Protein AF-A0A1R3JFU5-F1 (afdb_monomer)

Foldseek 3Di:
DDPPPCDPVNVCVVDVVSVVVVVVVVVVVVVVVVVVVVVLVCLQQVHDPVCVVVVVPVPHRDPRGPGRVVSNCCVPPNDDDPDPDDPVVVVCPPCVVVVVVVPPD

Organism: Corchorus capsularis (NCBI:txid210143)

Sequence (105 aa):
MLETGIGLFGMLRNCPETLALTLFSFAAIWFLGGLVMFHSYLIAVNQTAYENFRYRYQSSPNPYDKGIISNIKEVLFAPLPPSRVDFRAEMMIPRWNMEDDHIRV

Structure (mmCIF, N/CA/C/O backbone):
data_AF-A0A1R3JFU5-F1
#
_entry.id   AF-A0A1R3JFU5-F1
#
loop_
_atom_site.group_PDB
_atom_site.id
_atom_site.type_symbol
_atom_site.label_atom_id
_atom_site.label_alt_id
_atom_site.label_comp_id
_atom_site.label_asym_id
_atom_site.label_entity_id
_atom_site.label_seq_id
_atom_site.pdbx_PDB_ins_code
_atom_site.Cartn_x
_atom_site.Cartn_y
_atom_site.Cartn_z
_atom_site.occupancy
_atom_site.B_iso_or_equiv
_atom_site.auth_seq_id
_atom_site.auth_comp_id
_atom_site.auth_asym_id
_atom_site.auth_atom_id
_atom_site.pdbx_PDB_model_num
ATOM 1 N N . MET A 1 1 ? 42.524 -3.533 -13.089 1.00 37.38 1 MET A N 1
ATOM 2 C CA . MET A 1 1 ? 41.737 -2.330 -12.754 1.00 37.38 1 MET A CA 1
ATOM 3 C C . MET A 1 1 ? 40.633 -2.224 -13.788 1.00 37.38 1 MET A C 1
ATOM 5 O O . MET A 1 1 ? 40.942 -2.027 -14.952 1.00 37.38 1 MET A O 1
ATOM 9 N N . LEU A 1 2 ? 39.388 -2.497 -13.400 1.00 45.22 2 LEU A N 1
ATOM 10 C CA . LEU A 1 2 ? 38.222 -2.328 -14.268 1.00 45.22 2 LEU A CA 1
ATOM 11 C C . LEU A 1 2 ? 37.933 -0.829 -14.367 1.00 45.22 2 LEU A C 1
ATOM 13 O O . LEU A 1 2 ? 37.475 -0.239 -13.393 1.00 45.22 2 LEU A O 1
ATOM 17 N N . GLU A 1 3 ? 38.216 -0.213 -15.514 1.00 51.06 3 GLU A N 1
ATOM 18 C CA . GLU A 1 3 ? 37.733 1.138 -15.807 1.00 51.06 3 GLU A CA 1
ATOM 19 C C . GLU A 1 3 ? 36.231 1.080 -16.109 1.00 51.06 3 GLU A C 1
ATOM 21 O O . GLU A 1 3 ? 35.771 1.007 -17.247 1.00 51.06 3 GLU A O 1
ATOM 26 N N . THR A 1 4 ? 35.442 1.070 -15.039 1.00 55.69 4 THR A N 1
ATOM 27 C CA . THR A 1 4 ? 33.998 1.309 -15.042 1.00 55.69 4 THR A CA 1
ATOM 28 C C . THR A 1 4 ? 33.721 2.772 -15.396 1.00 55.69 4 THR A C 1
ATOM 30 O O . THR A 1 4 ? 33.482 3.596 -14.520 1.00 55.69 4 THR A O 1
ATOM 33 N N . GLY A 1 5 ? 33.790 3.094 -16.690 1.00 62.25 5 GLY A N 1
ATOM 34 C CA . GLY A 1 5 ? 33.500 4.426 -17.248 1.00 62.25 5 GLY A CA 1
ATOM 35 C C . GLY A 1 5 ? 32.362 4.460 -18.275 1.00 62.25 5 GLY A C 1
ATOM 36 O O . GLY A 1 5 ? 32.039 5.517 -18.803 1.00 62.25 5 GLY A O 1
ATOM 37 N N . ILE A 1 6 ? 31.722 3.322 -18.553 1.00 61.25 6 ILE A N 1
ATOM 38 C CA . ILE A 1 6 ? 30.536 3.219 -19.413 1.00 61.25 6 ILE A CA 1
ATOM 39 C C . ILE A 1 6 ? 29.397 2.749 -18.514 1.00 61.25 6 ILE A C 1
ATOM 41 O O . ILE A 1 6 ? 29.239 1.560 -18.255 1.00 61.25 6 ILE A O 1
ATOM 45 N N . GLY A 1 7 ? 28.680 3.704 -17.919 1.00 68.38 7 GLY A N 1
ATOM 46 C CA . GLY A 1 7 ? 27.638 3.419 -16.932 1.00 68.38 7 GLY A CA 1
ATOM 47 C C . GLY A 1 7 ? 26.560 2.475 -17.473 1.00 68.38 7 GLY A C 1
ATOM 48 O O . GLY A 1 7 ? 26.352 2.391 -18.682 1.00 68.38 7 GLY A O 1
ATOM 49 N N . LEU A 1 8 ? 25.835 1.809 -16.570 1.00 67.56 8 LEU A N 1
ATOM 50 C CA . LEU A 1 8 ? 24.691 0.926 -16.858 1.00 67.56 8 LEU A CA 1
ATOM 51 C C . LEU A 1 8 ? 23.773 1.461 -17.980 1.00 67.56 8 LEU A C 1
ATOM 53 O O . LEU A 1 8 ? 23.344 0.714 -18.855 1.00 67.56 8 LEU A O 1
ATOM 57 N N . PHE A 1 9 ? 23.542 2.777 -17.998 1.00 69.25 9 PHE A N 1
ATOM 58 C CA . PHE A 1 9 ? 22.775 3.486 -19.024 1.00 69.25 9 PHE A CA 1
ATOM 59 C C . PHE A 1 9 ? 23.357 3.402 -20.444 1.00 69.25 9 PHE A C 1
ATOM 61 O O . PHE A 1 9 ? 22.598 3.307 -21.404 1.00 69.25 9 PHE A O 1
ATOM 68 N N . GLY A 1 10 ? 24.683 3.418 -20.602 1.00 69.00 10 GLY A N 1
ATOM 69 C CA . GLY A 1 10 ? 25.348 3.248 -21.896 1.00 69.00 10 GLY A CA 1
ATOM 70 C C . GLY A 1 10 ? 25.180 1.833 -22.448 1.00 69.00 10 GLY A C 1
ATOM 71 O O . GLY A 1 10 ? 24.924 1.665 -23.636 1.00 69.00 10 GLY A O 1
ATOM 72 N N . MET A 1 11 ? 25.226 0.824 -21.574 1.00 70.19 11 MET A N 1
ATOM 73 C CA . MET A 1 11 ? 24.981 -0.577 -21.936 1.00 70.19 11 MET A CA 1
ATOM 74 C C . MET A 1 11 ? 23.515 -0.824 -22.320 1.00 70.19 11 MET A C 1
ATOM 76 O O . MET A 1 11 ? 23.249 -1.453 -23.341 1.00 70.19 11 MET A O 1
ATOM 80 N N . LEU A 1 12 ? 22.570 -0.265 -21.554 1.00 69.44 12 LEU A N 1
ATOM 81 C CA . LEU A 1 12 ? 21.134 -0.331 -21.852 1.00 69.44 12 LEU A CA 1
ATOM 82 C C . LEU A 1 12 ? 20.781 0.340 -23.187 1.00 69.44 12 LEU A C 1
ATOM 84 O O . LEU A 1 12 ? 19.891 -0.125 -23.887 1.00 69.44 12 LEU A O 1
ATOM 88 N N . ARG A 1 13 ? 21.484 1.413 -23.571 1.00 69.31 13 ARG A N 1
ATOM 89 C CA . ARG A 1 13 ? 21.218 2.147 -24.818 1.00 69.31 13 ARG A CA 1
ATOM 90 C C . ARG A 1 13 ? 21.661 1.398 -26.082 1.00 69.31 13 ARG A C 1
ATOM 92 O O . ARG A 1 13 ? 21.090 1.639 -27.141 1.00 69.31 13 ARG A O 1
ATOM 99 N N . ASN A 1 14 ? 22.641 0.497 -25.980 1.00 79.00 14 ASN A N 1
ATOM 100 C CA . ASN A 1 14 ? 23.146 -0.281 -27.120 1.00 79.00 14 ASN A CA 1
ATOM 101 C C . ASN A 1 14 ? 22.201 -1.420 -27.536 1.00 79.00 14 ASN A C 1
ATOM 103 O O . ASN A 1 14 ? 22.225 -1.844 -28.689 1.00 79.00 14 ASN A O 1
ATOM 107 N N . CYS A 1 15 ? 21.352 -1.888 -26.616 1.00 83.19 15 CYS A N 1
ATOM 108 C CA . CYS A 1 15 ? 20.378 -2.949 -26.853 1.00 83.19 15 CYS A CA 1
ATOM 109 C C . CYS A 1 15 ? 18.955 -2.379 -26.705 1.00 83.19 15 CYS A C 1
ATOM 111 O O . CYS A 1 15 ? 18.439 -2.321 -25.585 1.00 83.19 15 CYS A O 1
ATOM 113 N N . PRO A 1 16 ? 18.293 -1.959 -27.803 1.00 83.69 16 PRO A N 1
ATOM 114 C CA . PRO A 1 16 ? 16.985 -1.300 -27.730 1.00 83.69 16 PRO A CA 1
ATOM 115 C C . PRO A 1 16 ? 15.906 -2.181 -27.080 1.00 83.69 16 PRO A C 1
ATOM 117 O O . PRO A 1 16 ? 14.999 -1.667 -26.429 1.00 83.69 16 PRO A O 1
ATOM 120 N N . GLU A 1 17 ? 16.039 -3.504 -27.189 1.00 87.25 17 GLU A N 1
ATOM 121 C CA . GLU A 1 17 ? 15.166 -4.482 -26.534 1.00 87.25 17 GLU A CA 1
ATOM 122 C C . GLU A 1 17 ? 15.255 -4.409 -25.000 1.00 87.25 17 GLU A C 1
ATOM 124 O O . GLU A 1 17 ? 14.240 -4.267 -24.316 1.00 87.25 17 GLU A O 1
ATOM 129 N N . THR A 1 18 ? 16.470 -4.424 -24.443 1.00 87.38 18 THR A N 1
ATOM 130 C CA . THR A 1 18 ? 16.683 -4.324 -22.992 1.00 87.38 18 THR A CA 1
ATOM 131 C C . THR A 1 18 ? 16.204 -2.979 -22.449 1.00 87.38 18 THR A C 1
ATOM 133 O O . THR A 1 18 ? 15.644 -2.920 -21.352 1.00 87.38 18 THR A O 1
ATOM 136 N N . LEU A 1 19 ? 16.369 -1.896 -23.218 1.00 88.44 19 LEU A N 1
ATOM 137 C CA . LEU A 1 19 ? 15.859 -0.577 -22.847 1.00 88.44 19 LEU A CA 1
ATOM 138 C C . LEU A 1 19 ? 14.327 -0.565 -22.762 1.00 88.44 19 LEU A C 1
ATOM 140 O O . LEU A 1 19 ? 13.778 -0.075 -21.774 1.00 88.44 19 LEU A O 1
ATOM 144 N N . ALA A 1 20 ? 13.643 -1.134 -23.759 1.00 90.56 20 ALA A N 1
ATOM 145 C CA . ALA A 1 20 ? 12.185 -1.215 -23.779 1.00 90.56 20 ALA A CA 1
ATOM 146 C C . ALA A 1 20 ? 11.646 -2.007 -22.577 1.00 90.56 20 ALA A C 1
ATOM 148 O O . ALA A 1 20 ? 10.753 -1.532 -21.873 1.00 90.56 20 ALA A O 1
ATOM 149 N N . LEU A 1 21 ? 12.241 -3.169 -22.288 1.00 91.75 21 LEU A N 1
ATOM 150 C CA . LEU A 1 21 ? 11.874 -3.993 -21.132 1.00 91.75 21 LEU A CA 1
ATOM 151 C C . LEU A 1 21 ? 12.137 -3.280 -19.801 1.00 91.75 21 LEU A C 1
ATOM 153 O O . LEU A 1 21 ? 11.317 -3.363 -18.887 1.00 91.75 21 LEU A O 1
ATOM 157 N N . THR A 1 22 ? 13.249 -2.552 -19.690 1.00 91.56 22 THR A N 1
ATOM 158 C CA . THR A 1 22 ? 13.587 -1.794 -18.476 1.00 91.56 22 THR A CA 1
ATOM 159 C C . THR A 1 22 ? 12.574 -0.683 -18.212 1.00 91.56 22 THR A C 1
ATOM 161 O O . THR A 1 22 ? 12.069 -0.570 -17.097 1.00 91.56 22 THR A O 1
ATOM 164 N N . LEU A 1 23 ? 12.226 0.108 -19.231 1.00 92.19 23 LEU A N 1
ATOM 165 C CA . LEU A 1 23 ? 11.237 1.182 -19.105 1.00 92.19 23 LEU A CA 1
ATOM 166 C C . LEU A 1 23 ? 9.841 0.639 -18.791 1.00 92.19 23 LEU A C 1
ATOM 168 O O . LEU A 1 23 ? 9.156 1.172 -17.919 1.00 92.19 23 LEU A O 1
ATOM 172 N N . PHE A 1 24 ? 9.442 -0.447 -19.456 1.00 94.44 24 PHE A N 1
ATOM 173 C CA . PHE A 1 24 ? 8.177 -1.123 -19.184 1.00 94.44 24 PHE A CA 1
ATOM 174 C C . PHE A 1 24 ? 8.112 -1.636 -17.742 1.00 94.44 24 PHE A C 1
ATOM 176 O O . PHE A 1 24 ? 7.138 -1.382 -17.036 1.00 94.44 24 PHE A O 1
ATOM 183 N N . SER A 1 25 ? 9.173 -2.298 -17.276 1.00 94.81 25 SER A N 1
ATOM 184 C CA . SER A 1 25 ? 9.254 -2.822 -15.909 1.00 94.81 25 SER A CA 1
ATOM 185 C C . SER A 1 25 ? 9.226 -1.696 -14.878 1.00 94.81 25 SER A C 1
ATOM 187 O O . SER A 1 25 ? 8.530 -1.797 -13.872 1.00 94.81 25 SER A O 1
ATOM 189 N N . PHE A 1 26 ? 9.931 -0.595 -15.144 1.00 94.75 26 PHE A N 1
ATOM 190 C CA . PHE A 1 26 ? 9.921 0.585 -14.286 1.00 94.75 26 PHE A CA 1
ATOM 191 C C . PHE A 1 26 ? 8.513 1.189 -14.169 1.00 94.75 26 PHE A C 1
ATOM 193 O O . PHE A 1 26 ? 8.039 1.433 -13.060 1.00 94.75 26 PHE A O 1
ATOM 200 N N . ALA A 1 27 ? 7.811 1.359 -15.294 1.00 95.88 27 ALA A N 1
ATOM 201 C CA . ALA A 1 27 ? 6.432 1.844 -15.305 1.00 95.88 27 ALA A CA 1
ATOM 202 C C . ALA A 1 27 ? 5.474 0.886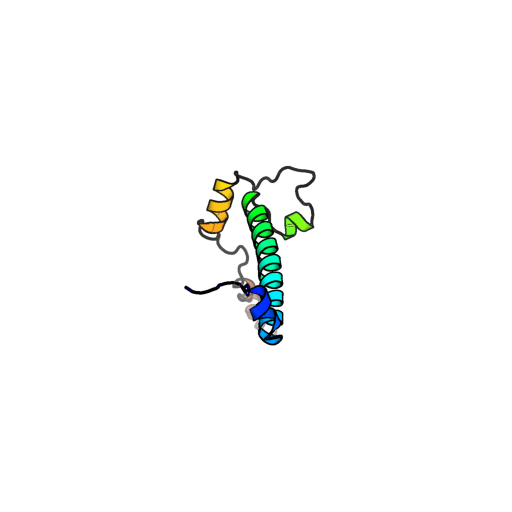 -14.573 1.00 95.88 27 ALA A C 1
ATOM 204 O O . ALA A 1 27 ? 4.646 1.331 -13.776 1.00 95.88 27 ALA A O 1
ATOM 205 N N . ALA A 1 28 ? 5.616 -0.425 -14.792 1.00 96.88 28 ALA A N 1
ATOM 206 C CA . ALA A 1 28 ? 4.800 -1.447 -14.142 1.00 96.88 28 ALA A CA 1
ATOM 207 C C . ALA A 1 28 ? 5.001 -1.468 -12.619 1.00 96.88 28 ALA A C 1
ATOM 209 O O . ALA A 1 28 ? 4.021 -1.496 -11.877 1.00 96.88 28 ALA A O 1
ATOM 210 N N . ILE A 1 29 ? 6.250 -1.399 -12.144 1.00 97.25 29 ILE A N 1
ATOM 211 C CA . ILE A 1 29 ? 6.571 -1.344 -10.709 1.00 97.25 29 ILE A CA 1
ATOM 212 C C . ILE A 1 29 ? 6.002 -0.074 -1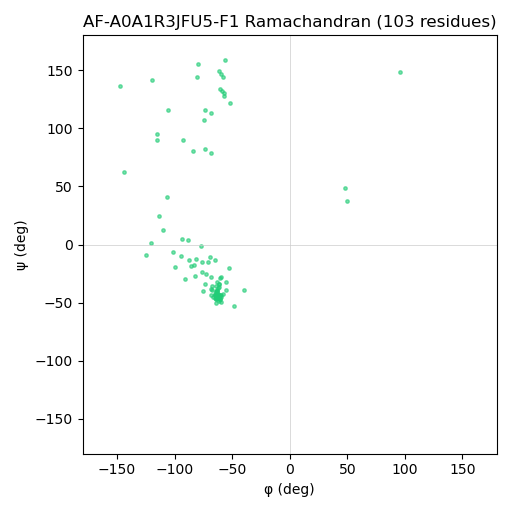0.082 1.00 97.25 29 ILE A C 1
ATOM 214 O O . ILE A 1 29 ? 5.445 -0.138 -8.989 1.00 97.25 29 ILE A O 1
ATOM 218 N N . TRP A 1 30 ? 6.097 1.068 -10.765 1.00 96.00 30 TRP A N 1
ATOM 219 C CA . TRP A 1 30 ? 5.551 2.322 -10.249 1.00 96.00 30 TRP A CA 1
ATOM 220 C C . TRP A 1 30 ? 4.025 2.271 -10.121 1.00 96.00 30 TRP A C 1
ATOM 222 O O . TRP A 1 30 ? 3.470 2.662 -9.093 1.00 96.00 30 TRP A O 1
ATOM 232 N N . PHE A 1 31 ? 3.344 1.722 -11.131 1.00 96.12 31 PHE A N 1
ATOM 233 C CA . PHE A 1 31 ? 1.895 1.533 -11.102 1.00 96.12 31 PHE A CA 1
ATOM 234 C C . PHE A 1 31 ? 1.465 0.549 -10.005 1.00 96.12 31 PHE A C 1
ATOM 236 O O . PHE A 1 31 ? 0.569 0.847 -9.214 1.00 96.12 31 PHE A O 1
ATOM 243 N N . LEU A 1 32 ? 2.146 -0.596 -9.906 1.00 96.69 32 LEU A N 1
ATOM 244 C CA . LEU A 1 32 ? 1.898 -1.595 -8.869 1.00 96.69 32 LEU A CA 1
ATOM 245 C C . LEU A 1 32 ? 2.140 -1.020 -7.470 1.00 96.69 32 LEU A C 1
ATOM 247 O O . LEU A 1 32 ? 1.323 -1.218 -6.575 1.00 96.69 32 LEU A O 1
ATOM 251 N N . GLY A 1 33 ? 3.225 -0.266 -7.290 1.00 97.19 33 GLY A N 1
ATOM 252 C CA . GLY A 1 33 ? 3.548 0.408 -6.037 1.00 97.19 33 GLY A CA 1
ATOM 253 C C . GLY A 1 33 ? 2.458 1.390 -5.616 1.00 97.19 33 GLY A C 1
ATOM 254 O O . GLY A 1 33 ? 2.017 1.356 -4.468 1.00 97.19 33 GLY A O 1
ATOM 255 N N . GLY A 1 34 ? 1.957 2.206 -6.547 1.00 95.56 34 GLY A N 1
ATOM 256 C CA . GLY A 1 34 ? 0.832 3.108 -6.290 1.00 95.56 34 GLY A CA 1
ATOM 257 C C . GLY A 1 34 ? -0.434 2.365 -5.855 1.00 95.56 34 GLY A C 1
ATOM 258 O O . GLY A 1 34 ? -1.073 2.755 -4.878 1.00 95.56 34 GLY A O 1
ATOM 259 N N . LEU A 1 35 ? -0.760 1.256 -6.523 1.00 95.06 35 LEU A N 1
ATOM 260 C CA . LEU A 1 35 ? -1.922 0.433 -6.187 1.00 95.06 35 LEU A CA 1
ATOM 261 C C . LEU A 1 35 ? -1.785 -0.217 -4.801 1.00 95.06 35 LEU A C 1
ATOM 263 O O . LEU A 1 35 ? -2.721 -0.181 -4.003 1.00 95.06 35 LEU A O 1
ATOM 267 N N . VAL A 1 36 ? -0.606 -0.758 -4.482 1.00 95.44 36 VAL A N 1
ATOM 268 C CA . VAL A 1 36 ? -0.314 -1.346 -3.165 1.00 95.44 36 VAL A CA 1
ATOM 269 C C . VAL A 1 36 ? -0.389 -0.290 -2.070 1.00 95.44 36 VAL A C 1
ATOM 271 O O . VAL A 1 36 ? -1.0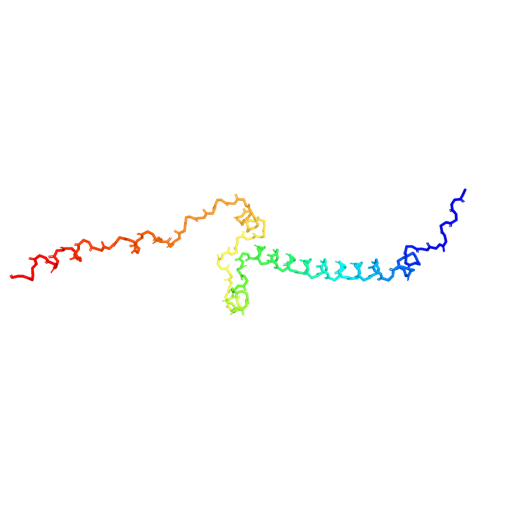08 -0.541 -1.038 1.00 95.44 36 VAL A O 1
ATOM 274 N N . MET A 1 37 ? 0.186 0.896 -2.285 1.00 95.12 37 MET A N 1
ATOM 275 C CA . MET A 1 37 ? 0.107 2.006 -1.331 1.00 95.12 37 MET A CA 1
ATOM 276 C C . MET A 1 37 ? -1.343 2.434 -1.095 1.00 95.12 37 MET A C 1
ATOM 278 O O . MET A 1 37 ? -1.755 2.595 0.052 1.00 95.12 37 MET A O 1
ATOM 282 N N . PHE A 1 38 ? -2.136 2.551 -2.163 1.00 93.12 38 PHE A N 1
ATOM 283 C CA . PHE A 1 38 ? -3.551 2.896 -2.071 1.00 93.12 38 PHE A CA 1
ATOM 284 C C . PHE A 1 38 ? -4.349 1.857 -1.274 1.00 93.12 38 PHE A C 1
ATOM 286 O O . PHE A 1 38 ? -5.071 2.209 -0.343 1.00 93.12 38 PHE A O 1
ATOM 293 N N . HIS A 1 39 ? -4.185 0.569 -1.573 1.00 91.56 39 HIS A N 1
ATOM 294 C CA . HIS A 1 39 ? -4.866 -0.480 -0.814 1.00 91.56 39 HIS A CA 1
ATOM 295 C C . HIS A 1 39 ? -4.362 -0.595 0.626 1.00 91.56 39 HIS A C 1
ATOM 297 O O . HIS A 1 39 ? -5.165 -0.814 1.527 1.00 91.56 39 HIS A O 1
ATOM 303 N N . SER A 1 40 ? -3.068 -0.387 0.872 1.00 91.25 40 SER A N 1
ATOM 304 C CA . SER A 1 40 ? -2.515 -0.361 2.232 1.00 91.25 40 SER A CA 1
ATOM 305 C C . SER A 1 40 ? -3.109 0.785 3.052 1.00 91.25 40 SER A C 1
ATOM 307 O O . SER A 1 40 ? -3.448 0.589 4.217 1.00 91.25 40 SER A O 1
ATOM 309 N N . TYR A 1 41 ? -3.300 1.960 2.441 1.00 90.75 41 TYR A N 1
ATOM 310 C CA . TYR A 1 41 ? -3.992 3.085 3.069 1.00 90.75 41 TYR A CA 1
ATOM 311 C C . TYR A 1 41 ? -5.432 2.721 3.446 1.00 90.75 41 TYR A C 1
ATOM 313 O O . TYR A 1 41 ? -5.827 2.908 4.593 1.00 90.75 41 TYR A O 1
ATOM 321 N N . LEU A 1 42 ? -6.186 2.137 2.512 1.00 91.12 42 LEU A N 1
ATOM 322 C CA . LEU A 1 42 ? -7.562 1.694 2.747 1.00 91.12 42 LEU A CA 1
ATOM 323 C C . LEU A 1 42 ? -7.668 0.675 3.892 1.00 91.12 42 LEU A C 1
ATOM 325 O O . LEU A 1 42 ? -8.541 0.797 4.751 1.00 91.12 42 LEU A O 1
ATOM 329 N N . ILE A 1 43 ? -6.738 -0.282 3.951 1.00 88.94 43 ILE A N 1
ATOM 330 C CA . ILE A 1 43 ? -6.637 -1.246 5.055 1.00 88.94 43 ILE A CA 1
ATOM 331 C C . ILE A 1 43 ? -6.361 -0.522 6.377 1.00 88.94 43 ILE A C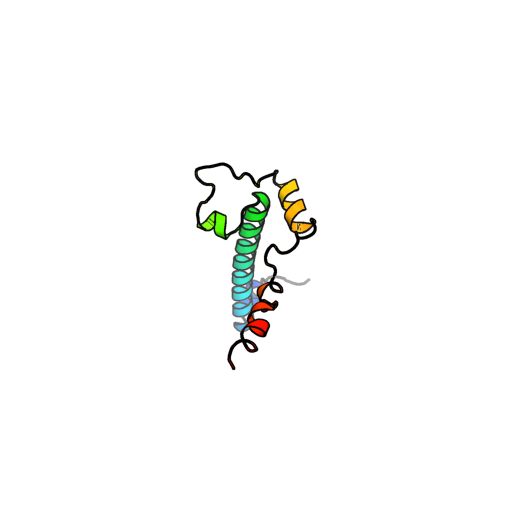 1
ATOM 333 O O . ILE A 1 43 ? -7.000 -0.818 7.383 1.00 88.94 43 ILE A O 1
ATOM 337 N N . ALA A 1 44 ? -5.447 0.452 6.385 1.00 87.62 44 ALA A N 1
ATOM 338 C CA . ALA A 1 44 ? -5.095 1.199 7.589 1.00 87.62 44 ALA A CA 1
ATOM 339 C C . ALA A 1 44 ? -6.279 1.982 8.176 1.00 87.62 44 ALA A C 1
ATOM 341 O O . ALA A 1 44 ? -6.380 2.072 9.397 1.00 87.62 44 ALA A O 1
ATOM 342 N N . VAL A 1 45 ? -7.186 2.500 7.341 1.00 87.25 45 VAL A N 1
ATOM 343 C CA . VAL A 1 45 ? -8.404 3.211 7.783 1.00 87.25 45 VAL A CA 1
ATOM 344 C C . VAL A 1 45 ? -9.640 2.307 7.886 1.00 87.25 45 VAL A C 1
ATOM 346 O O . VAL A 1 45 ? -10.732 2.805 8.149 1.00 87.25 45 VAL A O 1
ATOM 349 N N . ASN A 1 46 ? -9.480 0.997 7.668 1.00 88.06 46 ASN A N 1
ATOM 350 C CA . ASN A 1 46 ? -10.550 -0.002 7.588 1.00 88.06 46 ASN A CA 1
ATOM 351 C C . ASN A 1 46 ? -11.718 0.426 6.681 1.00 88.06 46 ASN A C 1
ATOM 353 O O . ASN A 1 46 ? -12.884 0.398 7.080 1.00 88.06 46 ASN A O 1
ATOM 357 N N . GLN A 1 47 ? -11.390 0.888 5.473 1.00 87.75 47 GLN A N 1
ATOM 358 C CA . GLN A 1 47 ? -12.359 1.254 4.439 1.00 87.75 47 GLN A CA 1
ATOM 359 C C . GLN A 1 47 ? -12.141 0.404 3.196 1.00 87.75 47 GLN A C 1
ATOM 361 O O . GLN A 1 47 ? -11.017 0.144 2.777 1.00 87.75 47 GLN A O 1
ATOM 366 N N . THR A 1 48 ? -13.225 -0.002 2.550 1.00 87.50 48 THR A N 1
ATOM 367 C CA . THR A 1 48 ? -13.161 -0.661 1.246 1.00 87.50 48 THR A CA 1
ATOM 368 C C . THR A 1 48 ? -12.965 0.364 0.130 1.00 87.50 48 THR A C 1
ATOM 370 O O . THR A 1 48 ? -13.369 1.525 0.235 1.00 87.50 48 THR A O 1
ATOM 373 N N . ALA A 1 49 ? -12.394 -0.068 -1.000 1.00 86.75 49 ALA A N 1
ATOM 374 C CA . ALA A 1 49 ? -12.227 0.805 -2.164 1.00 86.75 49 ALA A CA 1
ATOM 375 C C . ALA A 1 49 ? -13.568 1.407 -2.613 1.00 86.75 49 ALA A C 1
ATOM 377 O O . ALA A 1 49 ? -13.643 2.591 -2.931 1.00 86.75 49 ALA A O 1
ATOM 378 N N . TYR A 1 50 ? -14.640 0.613 -2.568 1.00 83.38 50 TYR A N 1
ATOM 379 C CA . TYR A 1 50 ? -15.984 1.064 -2.911 1.00 83.38 50 TYR A CA 1
ATOM 380 C C . TYR A 1 50 ? -16.500 2.166 -1.975 1.00 83.38 50 TYR A C 1
ATOM 382 O O . TYR A 1 50 ? -17.052 3.157 -2.451 1.00 83.38 50 TYR A O 1
ATOM 390 N N . GLU A 1 51 ? -16.296 2.033 -0.660 1.00 85.25 51 GLU A N 1
ATOM 391 C CA . GLU A 1 51 ? -16.679 3.063 0.317 1.00 85.25 51 GLU A CA 1
ATOM 392 C C . GLU A 1 51 ? -15.908 4.370 0.11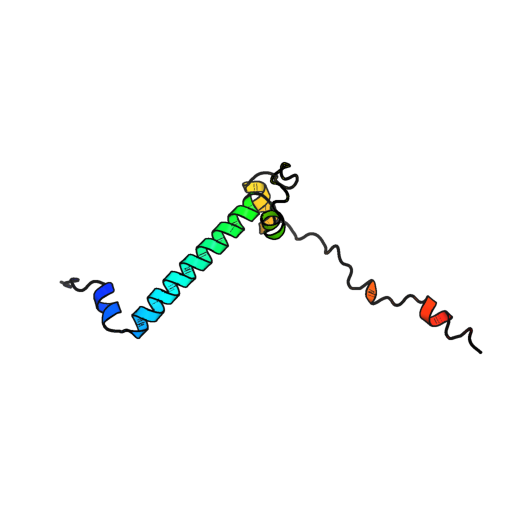1 1.00 85.25 51 GLU A C 1
ATOM 394 O O . GLU A 1 51 ? -16.508 5.445 0.199 1.00 85.25 51 GLU A O 1
ATOM 399 N N . ASN A 1 52 ? -14.616 4.282 -0.225 1.00 86.56 52 ASN A N 1
ATOM 400 C CA . ASN A 1 52 ? -13.797 5.439 -0.586 1.00 86.56 52 ASN A CA 1
ATOM 401 C C . ASN A 1 52 ? -14.289 6.103 -1.886 1.00 86.56 52 ASN A C 1
ATOM 403 O O . ASN A 1 52 ? -14.475 7.316 -1.915 1.00 86.56 52 ASN A O 1
ATOM 407 N N . PHE A 1 53 ? -14.584 5.329 -2.939 1.00 87.06 53 PHE A N 1
ATOM 408 C CA . PHE A 1 53 ? -15.101 5.867 -4.209 1.00 87.06 53 PHE A CA 1
ATOM 409 C C . PHE A 1 53 ? -16.465 6.547 -4.074 1.00 87.06 53 PHE A C 1
ATOM 411 O O . PHE A 1 53 ? -16.765 7.490 -4.802 1.00 87.06 53 PHE A O 1
ATOM 418 N N . ARG A 1 54 ? -17.306 6.070 -3.155 1.00 87.81 54 ARG A N 1
ATOM 419 C CA . ARG A 1 54 ? -18.607 6.683 -2.855 1.00 87.81 54 ARG A CA 1
ATOM 420 C C . ARG A 1 54 ? -18.534 7.775 -1.791 1.00 87.81 54 ARG A C 1
ATOM 422 O O . ARG A 1 54 ? -19.585 8.273 -1.396 1.00 87.81 54 ARG A O 1
ATOM 429 N N . TYR A 1 55 ? -17.334 8.120 -1.316 1.00 82.06 55 TYR A N 1
ATOM 430 C CA . TYR A 1 55 ? -17.105 9.114 -0.265 1.00 82.06 55 TYR A CA 1
ATOM 431 C C . TYR A 1 55 ? -17.989 8.886 0.976 1.00 82.06 55 TYR A C 1
ATOM 433 O O . TYR A 1 55 ? -18.472 9.825 1.610 1.00 82.06 55 TYR A O 1
ATOM 441 N N . ARG A 1 56 ? -18.222 7.612 1.335 1.00 80.62 56 ARG A N 1
ATOM 442 C CA . ARG A 1 56 ? -19.262 7.197 2.297 1.00 80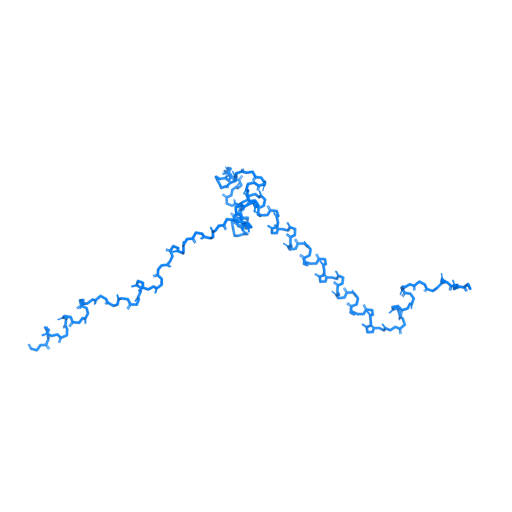.62 56 ARG A CA 1
ATOM 443 C C . ARG A 1 56 ? -19.088 7.792 3.699 1.00 80.62 56 ARG A C 1
ATOM 445 O O . ARG A 1 56 ? -20.090 7.982 4.393 1.00 80.62 56 ARG A O 1
ATOM 452 N N . TYR A 1 57 ? -17.843 8.070 4.079 1.00 81.31 57 TYR A N 1
ATOM 453 C CA . TYR A 1 57 ? -17.425 8.569 5.393 1.00 81.31 57 TYR A CA 1
ATOM 454 C C . TYR A 1 57 ? -16.855 9.997 5.334 1.00 81.31 57 TYR A C 1
ATOM 456 O O . TYR A 1 57 ? -16.068 10.392 6.185 1.00 81.31 57 TYR A O 1
ATOM 464 N N . GLN A 1 58 ? -17.230 10.794 4.326 1.00 80.38 58 GLN A N 1
ATOM 465 C CA . GLN A 1 58 ? -16.795 12.195 4.245 1.00 80.38 58 GLN A CA 1
ATOM 466 C C . GLN A 1 58 ? -17.512 13.092 5.268 1.00 80.38 58 GLN A C 1
ATOM 468 O O . GLN A 1 58 ? -16.923 14.030 5.794 1.00 80.38 58 GLN A O 1
ATOM 473 N N . SER A 1 59 ? -18.782 12.797 5.561 1.00 78.94 59 SER A N 1
ATOM 474 C CA . SER A 1 59 ? -19.624 13.554 6.499 1.00 78.94 59 SER A CA 1
ATOM 475 C C . SER A 1 59 ? -19.765 12.900 7.877 1.00 78.94 59 SER A C 1
ATOM 477 O O . SER A 1 59 ? -20.371 13.484 8.773 1.00 78.94 59 SER A O 1
ATOM 479 N N . SER A 1 60 ? -19.245 11.684 8.058 1.00 82.25 60 SER A N 1
ATOM 480 C CA . SER A 1 60 ? -19.400 10.899 9.283 1.00 82.25 60 SER A CA 1
ATOM 481 C C . SER A 1 60 ? -18.155 10.042 9.524 1.00 82.25 60 SER A C 1
ATOM 483 O O . SER A 1 60 ? -17.658 9.451 8.562 1.00 82.25 60 SER A O 1
ATOM 485 N N . PRO A 1 61 ? -17.644 9.965 10.768 1.00 82.00 61 PRO A N 1
ATOM 486 C CA . PRO A 1 61 ? -16.475 9.150 11.089 1.00 82.00 61 PRO A CA 1
ATOM 487 C C . PRO A 1 61 ? -16.718 7.670 10.769 1.00 82.00 61 PRO A C 1
ATOM 489 O O . PRO A 1 61 ? -17.838 7.176 10.904 1.00 82.00 61 PRO A O 1
ATOM 492 N N . ASN A 1 62 ? -15.665 6.958 10.355 1.00 82.50 62 ASN A N 1
ATOM 493 C CA . ASN A 1 62 ? -15.748 5.534 10.039 1.00 82.50 62 ASN A CA 1
ATOM 494 C C . ASN A 1 62 ? -15.989 4.712 11.324 1.00 82.50 62 ASN A C 1
ATOM 496 O O . ASN A 1 62 ? -15.083 4.636 12.153 1.00 82.50 62 ASN A O 1
ATOM 500 N N . PRO A 1 63 ? -17.150 4.054 11.500 1.00 85.25 63 PRO A N 1
ATOM 501 C CA . PRO A 1 63 ? -17.414 3.234 12.683 1.00 85.25 63 PRO A CA 1
ATOM 502 C C . PRO A 1 63 ? -16.593 1.935 12.704 1.00 85.25 63 PRO A C 1
ATOM 504 O O . PRO A 1 63 ? -16.517 1.278 13.740 1.00 85.25 63 PRO A O 1
ATOM 507 N N . TYR A 1 64 ? -16.003 1.545 11.569 1.00 82.75 64 TYR A N 1
ATOM 508 C CA . TYR A 1 64 ? -15.180 0.345 11.447 1.00 82.75 64 TYR A CA 1
ATOM 509 C C . TYR A 1 64 ? -13.706 0.594 11.785 1.00 82.75 64 TYR A C 1
ATOM 511 O O . TYR A 1 64 ? -12.966 -0.370 11.975 1.00 82.75 64 TYR A O 1
ATOM 519 N N . ASP A 1 65 ? -13.266 1.850 11.886 1.00 86.81 65 ASP A N 1
ATOM 520 C CA . ASP A 1 65 ? -11.883 2.175 12.230 1.00 86.81 65 ASP A CA 1
ATOM 521 C C . ASP A 1 65 ? -11.611 1.908 13.722 1.00 86.81 65 ASP A C 1
ATOM 523 O O . ASP A 1 65 ? -12.188 2.544 14.605 1.00 86.81 65 ASP A O 1
ATOM 527 N N . LYS A 1 66 ? -10.721 0.951 14.004 1.00 86.62 66 LYS A N 1
ATOM 528 C CA . LYS A 1 66 ? -10.268 0.574 15.355 1.00 86.62 66 LYS A CA 1
ATOM 529 C C . LYS A 1 66 ? -8.806 0.977 15.602 1.00 86.62 66 LYS A C 1
ATOM 531 O O . LYS A 1 66 ? -8.198 0.524 16.574 1.00 86.62 66 LYS A O 1
ATOM 536 N N . GLY A 1 67 ? -8.233 1.802 14.723 1.00 87.31 67 GLY A N 1
ATOM 537 C CA . GLY A 1 67 ? -6.831 2.214 14.713 1.00 87.31 67 GLY A CA 1
ATOM 538 C C . GLY A 1 67 ? -5.953 1.374 13.779 1.00 87.31 67 GLY A C 1
ATOM 539 O O . GLY A 1 67 ? -6.154 0.171 13.618 1.00 87.31 67 GLY A O 1
ATOM 540 N N . ILE A 1 68 ? -4.915 2.005 13.215 1.00 86.38 68 ILE A N 1
ATOM 541 C CA . ILE A 1 68 ? -4.075 1.476 12.119 1.00 86.38 68 ILE A CA 1
ATOM 542 C C . ILE A 1 68 ? -3.590 0.038 12.367 1.00 86.38 68 ILE A C 1
ATOM 544 O O . ILE A 1 68 ? -3.786 -0.838 11.529 1.00 86.38 68 ILE A O 1
ATOM 548 N N . ILE A 1 69 ? -2.972 -0.227 13.524 1.00 87.31 69 ILE A N 1
ATOM 549 C CA . ILE A 1 69 ? -2.402 -1.550 13.839 1.00 87.31 69 ILE A CA 1
ATOM 550 C C . ILE A 1 69 ? -3.508 -2.602 14.008 1.00 87.31 69 ILE A C 1
ATOM 552 O O . ILE A 1 69 ? -3.349 -3.741 13.570 1.00 87.31 69 ILE A O 1
ATOM 556 N N . SER A 1 70 ? -4.630 -2.224 14.628 1.00 85.94 70 SER A N 1
ATOM 557 C CA . SER A 1 70 ? -5.772 -3.116 14.848 1.00 85.94 70 SER A CA 1
ATOM 558 C C . SER A 1 70 ? -6.433 -3.490 13.522 1.00 85.94 70 SER A C 1
ATOM 560 O O . SER A 1 70 ? -6.654 -4.669 13.260 1.00 85.94 70 SER A O 1
ATOM 562 N N . ASN A 1 71 ? -6.637 -2.505 12.644 1.00 89.31 71 ASN A N 1
ATOM 563 C CA . ASN A 1 71 ? -7.230 -2.695 11.323 1.00 89.31 71 ASN A CA 1
ATOM 564 C C . ASN A 1 71 ? -6.356 -3.594 10.436 1.00 89.31 71 ASN A C 1
ATOM 566 O O . ASN A 1 71 ? -6.850 -4.546 9.837 1.00 89.31 71 ASN A O 1
ATOM 570 N N . ILE A 1 72 ? -5.037 -3.359 10.412 1.00 86.75 72 ILE A N 1
ATOM 571 C CA . ILE A 1 72 ? -4.095 -4.222 9.682 1.00 86.75 72 ILE A CA 1
ATOM 572 C C . ILE A 1 72 ? -4.142 -5.650 10.234 1.00 86.75 72 ILE A C 1
ATOM 574 O O . ILE A 1 72 ? -4.163 -6.611 9.464 1.00 86.75 72 ILE A O 1
ATOM 578 N N . LYS A 1 73 ? -4.181 -5.805 11.564 1.00 87.31 73 LYS A N 1
ATOM 579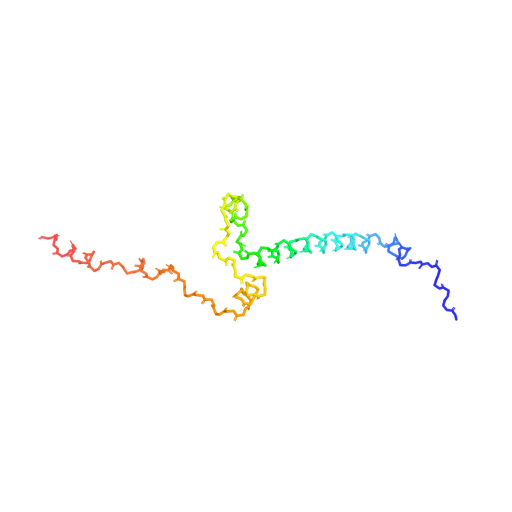 C CA . LYS A 1 73 ? -4.253 -7.124 12.193 1.00 87.31 73 LYS A CA 1
ATOM 580 C C . LYS A 1 73 ? -5.551 -7.855 11.847 1.00 87.31 73 LYS A C 1
ATOM 582 O O . LYS A 1 73 ? -5.518 -9.056 11.593 1.00 87.31 73 LYS A O 1
ATOM 587 N N . GLU A 1 74 ? -6.666 -7.136 11.821 1.00 87.06 74 GLU A N 1
ATOM 588 C CA . GLU A 1 74 ? -7.979 -7.665 11.461 1.00 87.06 74 GLU A CA 1
ATOM 589 C C . GLU A 1 74 ? -8.020 -8.129 10.003 1.00 87.06 74 GLU A C 1
ATOM 591 O O . GLU A 1 74 ? -8.475 -9.231 9.726 1.00 87.06 74 GLU A O 1
ATOM 596 N N . VAL A 1 75 ? -7.470 -7.351 9.073 1.00 85.38 75 VAL A N 1
ATOM 597 C CA . VAL A 1 75 ? -7.502 -7.712 7.649 1.00 85.38 75 VAL A CA 1
ATOM 598 C C . VAL A 1 75 ? -6.515 -8.831 7.300 1.00 85.38 75 VAL A C 1
ATOM 600 O O . VAL A 1 75 ? -6.847 -9.702 6.500 1.00 85.38 75 VAL A O 1
ATOM 603 N N . LEU A 1 76 ? -5.303 -8.823 7.869 1.00 85.00 76 LEU A N 1
ATOM 604 C CA . LEU A 1 76 ? -4.245 -9.767 7.477 1.00 85.00 76 LEU A CA 1
ATOM 605 C C . LEU A 1 76 ? -4.229 -11.066 8.286 1.00 85.00 76 LEU A C 1
ATOM 607 O O . LEU A 1 76 ? -3.785 -12.091 7.771 1.00 85.00 76 LEU A O 1
ATOM 611 N N . PHE A 1 77 ? -4.658 -11.031 9.549 1.00 85.06 77 PHE A N 1
ATOM 612 C CA . PHE A 1 77 ? -4.480 -12.155 10.473 1.00 85.06 77 PHE A CA 1
ATOM 613 C C . PHE A 1 77 ? -5.780 -12.653 11.110 1.00 85.06 77 PHE A C 1
ATOM 615 O O . PHE A 1 77 ? -5.743 -13.685 11.783 1.00 85.06 77 PHE A O 1
ATOM 622 N N . ALA A 1 78 ? -6.918 -11.965 10.946 1.00 83.62 78 ALA A N 1
ATOM 623 C CA . ALA A 1 78 ? -8.174 -12.478 11.482 1.00 83.62 78 ALA A CA 1
ATOM 624 C C . ALA A 1 78 ? -8.779 -13.548 10.558 1.00 83.62 78 ALA A C 1
ATOM 626 O O . ALA A 1 78 ? -8.690 -13.444 9.332 1.00 83.62 78 ALA A O 1
ATOM 627 N N . PRO A 1 79 ? -9.422 -14.580 11.132 1.00 77.94 79 PRO A N 1
ATOM 628 C CA . PRO A 1 79 ? -10.195 -15.529 10.347 1.00 77.94 79 PRO A CA 1
ATOM 629 C C . PRO A 1 79 ? -11.328 -14.799 9.620 1.00 77.94 79 PRO A C 1
ATOM 631 O O . PRO A 1 79 ? -12.046 -13.998 10.224 1.00 77.94 79 PRO A O 1
ATOM 634 N N . LEU A 1 80 ? -11.493 -15.089 8.324 1.00 75.75 80 LEU A N 1
ATOM 635 C CA . LEU A 1 80 ? -12.577 -14.506 7.540 1.00 75.75 80 LEU A CA 1
ATOM 636 C C . LEU A 1 80 ? -13.926 -14.885 8.172 1.00 75.75 80 LEU A C 1
ATOM 638 O O . LEU A 1 80 ? -14.145 -16.064 8.476 1.00 75.75 80 LEU A O 1
ATOM 642 N N . PRO A 1 81 ? -14.845 -13.920 8.360 1.00 77.38 81 PRO A N 1
ATOM 643 C CA . PRO A 1 81 ? -16.181 -14.232 8.839 1.00 77.38 81 PRO A CA 1
ATOM 644 C C . PRO A 1 81 ? -16.899 -15.153 7.837 1.00 77.38 81 PRO A C 1
ATOM 646 O O . PRO A 1 81 ? -16.652 -15.056 6.630 1.00 77.38 81 PRO A O 1
ATOM 649 N N . PRO A 1 82 ? -17.804 -16.032 8.306 1.00 79.31 82 PRO A N 1
ATOM 650 C CA . PRO A 1 82 ? -18.568 -16.903 7.419 1.00 79.31 82 PRO A CA 1
ATOM 651 C C . PRO A 1 82 ? -19.358 -16.073 6.401 1.00 79.31 82 PRO A C 1
ATOM 653 O O . PRO A 1 82 ? -19.849 -14.981 6.714 1.00 79.31 82 PRO A O 1
ATOM 656 N N . SER A 1 83 ? -19.475 -16.581 5.170 1.00 79.00 83 SER A N 1
ATOM 657 C CA . SER A 1 83 ? -20.205 -15.894 4.106 1.00 79.00 83 SER A CA 1
ATOM 658 C C . SER A 1 83 ? -21.645 -15.634 4.542 1.00 79.00 83 SER A C 1
ATOM 660 O O . SER A 1 83 ? -22.360 -16.552 4.934 1.00 79.00 83 SER A O 1
ATOM 662 N N . ARG A 1 84 ? -22.100 -14.382 4.433 1.00 78.62 84 ARG A N 1
ATOM 663 C CA . ARG A 1 84 ? -23.504 -14.017 4.707 1.00 78.62 84 ARG A CA 1
ATOM 664 C C . ARG A 1 84 ? -24.469 -14.402 3.583 1.00 78.62 84 ARG A C 1
ATOM 666 O O . ARG A 1 84 ? -25.659 -14.136 3.691 1.00 78.62 84 ARG A O 1
ATOM 673 N N . VAL A 1 85 ? -23.946 -14.984 2.509 1.00 80.75 85 VAL A N 1
ATOM 674 C CA . VAL A 1 85 ? -24.715 -15.483 1.372 1.00 80.75 85 VAL A CA 1
ATOM 675 C C . VAL A 1 85 ? -24.730 -17.003 1.461 1.00 80.75 85 VAL A C 1
ATOM 677 O O . VAL A 1 85 ? -23.676 -17.635 1.378 1.00 80.75 85 VAL A O 1
ATOM 680 N N . ASP A 1 86 ? -25.917 -17.573 1.659 1.00 80.50 86 ASP A N 1
ATOM 681 C CA . ASP A 1 86 ? -26.132 -19.016 1.621 1.00 80.50 86 ASP A CA 1
ATOM 682 C C . ASP A 1 86 ? -26.556 -19.431 0.209 1.00 80.50 86 ASP A C 1
ATOM 684 O O . ASP A 1 86 ? -27.737 -19.467 -0.128 1.00 80.50 86 ASP A O 1
ATOM 688 N N . PHE A 1 87 ? -25.574 -19.757 -0.631 1.00 77.44 87 PHE A N 1
ATOM 689 C CA . PHE A 1 87 ? -25.821 -20.225 -1.999 1.00 77.44 87 PHE A CA 1
ATOM 690 C C . PHE A 1 87 ? -26.560 -21.572 -2.057 1.00 77.44 87 PHE A C 1
ATOM 692 O O . PHE A 1 87 ? -27.017 -21.970 -3.128 1.00 77.44 87 PHE A O 1
ATOM 699 N N . ARG A 1 88 ? -26.661 -22.310 -0.940 1.00 71.62 88 ARG A N 1
ATOM 700 C CA . ARG A 1 88 ? -27.422 -23.565 -0.880 1.00 71.62 88 ARG A CA 1
ATOM 701 C C . ARG A 1 88 ? -28.900 -23.345 -0.581 1.00 71.62 88 ARG A C 1
ATOM 703 O O . ARG A 1 88 ? -29.681 -24.239 -0.902 1.00 71.62 88 ARG A O 1
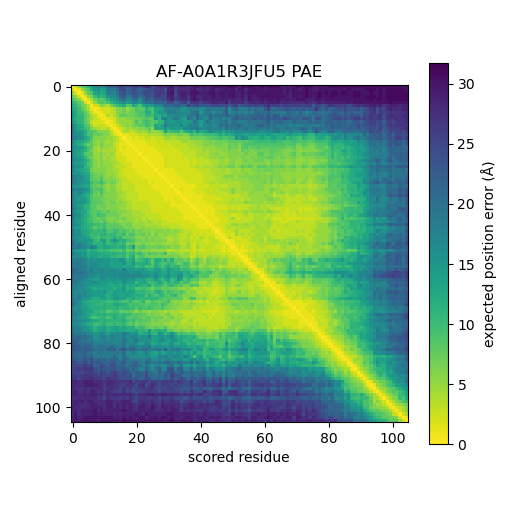ATOM 710 N N . ALA A 1 89 ? -2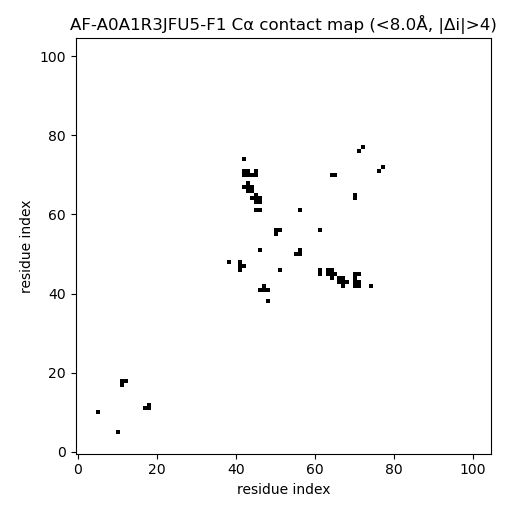9.293 -22.184 -0.056 1.00 72.31 89 ALA A N 1
ATOM 711 C CA . ALA A 1 89 ? -30.699 -21.857 0.169 1.00 72.31 89 ALA A CA 1
ATOM 712 C C . ALA A 1 89 ? -31.498 -21.821 -1.148 1.00 72.31 89 ALA A C 1
ATOM 714 O O . ALA A 1 89 ? -32.614 -22.328 -1.196 1.00 72.31 89 ALA A O 1
ATOM 715 N N . GLU A 1 90 ? -30.902 -21.329 -2.241 1.00 64.62 90 GLU A N 1
ATOM 716 C CA . GLU A 1 90 ? -31.540 -21.309 -3.570 1.00 64.62 90 GLU A CA 1
ATOM 717 C C . GLU A 1 90 ? -31.735 -22.711 -4.177 1.00 64.62 90 GLU A C 1
ATOM 719 O O . GLU A 1 90 ? -32.640 -22.924 -4.980 1.00 64.62 90 GLU A O 1
ATOM 724 N N . MET A 1 91 ? -30.887 -23.682 -3.817 1.00 63.75 91 MET A N 1
ATOM 725 C CA . MET A 1 91 ? -30.961 -25.047 -4.363 1.00 63.75 91 MET A CA 1
ATOM 726 C C . MET A 1 91 ? -32.017 -25.905 -3.662 1.00 63.75 91 MET A C 1
ATOM 728 O O . MET A 1 91 ? -32.357 -26.989 -4.140 1.00 63.75 91 MET A O 1
ATOM 732 N N . MET A 1 92 ? -32.532 -25.442 -2.522 1.00 61.78 92 MET A N 1
ATOM 733 C CA . MET A 1 92 ? -33.612 -26.102 -1.808 1.00 61.78 92 MET A CA 1
ATOM 734 C C . MET A 1 92 ? -34.933 -25.654 -2.435 1.00 61.78 92 MET A C 1
ATOM 736 O O . MET A 1 92 ? -35.607 -24.759 -1.934 1.00 61.78 92 MET A O 1
ATOM 740 N N . ILE A 1 93 ? -35.292 -26.267 -3.570 1.00 67.06 93 ILE A N 1
ATOM 741 C CA . ILE A 1 93 ? -36.640 -26.127 -4.132 1.00 67.06 93 ILE A CA 1
ATOM 742 C C . ILE A 1 93 ? -37.618 -26.467 -2.994 1.00 67.06 93 ILE A C 1
ATOM 744 O O . ILE A 1 93 ? -37.515 -27.563 -2.429 1.00 67.06 93 ILE A O 1
ATOM 748 N N . PRO A 1 94 ? -38.529 -25.556 -2.602 1.00 66.25 94 PRO A N 1
ATOM 749 C CA . PRO A 1 94 ? -39.471 -25.834 -1.533 1.00 66.25 94 PRO A CA 1
ATOM 750 C C . PRO A 1 94 ? -40.262 -27.089 -1.895 1.00 66.25 94 PRO A C 1
ATOM 752 O O . PRO A 1 94 ? -40.807 -27.180 -2.993 1.00 66.25 94 PRO A O 1
ATOM 755 N N . ARG A 1 95 ? -40.348 -28.050 -0.970 1.00 65.25 95 ARG A N 1
ATOM 756 C CA . ARG A 1 95 ? -41.111 -29.299 -1.149 1.00 65.25 95 ARG A CA 1
ATOM 757 C C . ARG A 1 95 ? -42.572 -29.060 -1.573 1.00 65.25 95 ARG A C 1
ATOM 759 O O . ARG A 1 95 ? -43.174 -29.948 -2.160 1.00 65.25 95 ARG A O 1
ATOM 766 N N . TRP A 1 96 ? -43.113 -27.863 -1.345 1.00 63.19 96 TRP A N 1
ATOM 767 C CA . TRP A 1 96 ? -44.419 -27.432 -1.852 1.00 63.19 96 TRP A CA 1
ATOM 768 C C . TRP A 1 96 ? -44.548 -27.556 -3.380 1.00 63.19 96 TRP A C 1
ATOM 770 O O . TRP A 1 96 ? -45.604 -27.950 -3.852 1.00 63.19 96 TRP A O 1
ATOM 780 N N . ASN A 1 97 ? -43.460 -27.381 -4.143 1.00 58.97 97 ASN A N 1
ATOM 781 C CA . ASN A 1 97 ? -43.474 -27.580 -5.599 1.00 58.97 97 ASN A CA 1
ATOM 782 C C . ASN A 1 97 ? -43.631 -29.055 -6.021 1.00 58.97 97 ASN A C 1
ATOM 784 O O . ASN A 1 97 ? -43.817 -29.318 -7.202 1.00 58.97 97 ASN A O 1
ATOM 788 N N . MET A 1 98 ? -43.522 -30.015 -5.096 1.00 64.06 98 MET A N 1
ATOM 789 C CA . MET A 1 98 ? -43.781 -31.438 -5.363 1.00 64.06 98 MET A CA 1
ATOM 790 C C . MET A 1 98 ? -45.179 -31.878 -4.903 1.00 64.06 98 MET A C 1
ATOM 792 O O . MET A 1 98 ? -45.667 -32.902 -5.367 1.00 64.06 98 MET A O 1
ATOM 796 N N . GLU A 1 99 ? -45.828 -31.122 -4.011 1.00 64.31 99 GLU A N 1
ATOM 797 C CA . GLU A 1 99 ? -47.178 -31.442 -3.517 1.00 64.31 99 GLU A CA 1
ATOM 798 C C . GLU A 1 99 ? -48.266 -30.959 -4.496 1.00 64.31 99 GLU A C 1
ATOM 800 O O . GLU A 1 99 ? -49.325 -31.573 -4.610 1.00 64.31 99 GLU A O 1
ATOM 805 N N . ASP A 1 100 ? -47.982 -29.911 -5.277 1.00 61.41 100 ASP A N 1
ATOM 806 C CA . ASP A 1 100 ? -48.929 -29.330 -6.239 1.00 61.41 100 ASP A CA 1
ATOM 807 C C . ASP A 1 100 ? -49.104 -30.156 -7.534 1.00 61.41 100 ASP A C 1
ATOM 809 O O . ASP A 1 100 ? -50.084 -29.956 -8.256 1.00 61.41 100 ASP A O 1
ATOM 813 N N . ASP A 1 101 ? -48.203 -31.105 -7.823 1.00 60.44 101 ASP A N 1
ATOM 814 C CA . ASP A 1 101 ? -48.289 -31.991 -9.002 1.00 60.44 101 ASP A CA 1
ATOM 815 C C . ASP A 1 101 ? -49.208 -33.207 -8.771 1.00 60.44 101 ASP A C 1
ATOM 817 O O . ASP A 1 101 ? -49.691 -33.820 -9.722 1.00 60.44 101 ASP A O 1
ATOM 821 N N . HIS A 1 102 ? -49.516 -33.539 -7.512 1.00 58.25 102 HIS A N 1
ATOM 822 C CA . HIS A 1 102 ? -50.449 -34.618 -7.163 1.00 58.25 102 HIS A CA 1
ATOM 823 C C . HIS A 1 102 ? -51.891 -34.134 -6.935 1.00 58.25 102 HIS A C 1
ATOM 825 O O . HIS A 1 102 ? -52.806 -34.953 -6.873 1.00 58.25 102 HIS A O 1
ATOM 831 N N . ILE A 1 103 ? -52.114 -32.815 -6.870 1.00 60.78 103 ILE A N 1
ATOM 832 C CA . ILE A 1 103 ? -53.436 -32.176 -6.731 1.00 60.78 103 ILE A CA 1
ATOM 833 C C . ILE A 1 103 ? -53.843 -31.533 -8.071 1.00 60.78 103 ILE A C 1
ATOM 835 O O . ILE A 1 103 ? -54.348 -30.418 -8.142 1.00 60.78 103 ILE A O 1
ATOM 839 N N . ARG A 1 104 ? -53.579 -32.217 -9.187 1.00 59.47 104 ARG A N 1
ATOM 840 C CA . ARG A 1 104 ? -54.113 -31.872 -10.514 1.00 59.47 104 ARG A CA 1
ATOM 841 C C . ARG A 1 104 ? -54.421 -33.143 -11.312 1.00 59.47 104 ARG A C 1
ATOM 843 O O . ARG A 1 104 ? -53.830 -33.368 -12.362 1.00 59.47 104 ARG A O 1
ATOM 850 N N . VAL A 1 105 ? -55.346 -33.962 -10.810 1.00 51.75 105 VAL A N 1
ATOM 851 C CA . VAL A 1 105 ? -56.048 -35.028 -11.556 1.00 51.75 105 VAL A CA 1
ATOM 852 C C . VAL A 1 105 ? -57.496 -35.120 -11.107 1.00 51.75 105 VAL A C 1
ATOM 854 O O . VAL A 1 105 ? -57.736 -35.002 -9.886 1.00 51.75 105 VAL A O 1
#

pLDDT: mean 79.85, std 13.0, range [37.38, 97.25]

Mean predicted aligned error: 12.9 Å

Solvent-accessible surface area (backbone atoms only — not comparable to full-atom values): 6516 Å² total; per-residue (Å²): 133,86,83,86,78,71,53,72,66,58,61,36,65,76,37,65,67,60,38,52,53,50,54,50,49,52,52,50,51,52,53,50,49,51,52,50,52,52,51,51,51,28,39,37,55,46,45,52,74,68,45,60,76,65,51,69,53,76,91,43,83,63,87,67,48,70,48,47,71,52,26,43,44,49,73,76,70,46,81,80,75,79,75,93,68,67,79,63,62,76,70,56,70,60,70,65,76,64,56,59,68,74,74,72,127

Radius of gyration: 28.01 Å; Cα contacts (8 Å, |Δi|>4): 40; chains: 1; bounding box: 98×49×43 Å

Secondary structure (DSSP, 8-state):
-----S-HHHHHHH-HHHHHHHHHHHHHHHHHHHHHHHHHHHHHTT--HHHHHTTTTSSS--TT---HHHHHHHHHHSPPPPPS--TTTTT---THHHHTTSS--

Nearest PDB structures (foldseek):
  8hf3-assembly1_A  TM=7.496E-01  e=1.680E-04  Homo sapiens